Protein AF-A0A9N9K3N1-F1 (afdb_monomer_lite)

Organism: NCBI:txid1348616

Sequence (148 aa):
LLNYLKGTDPSLWSYVDFLKLNRTLIINSPPFKDQWNTLDSTWNKRFIQAGKELLDLTLREAFESKVNLERVKSNLYSFWQEVITERLRLQVQITYEKETLLTFDESGKFFGRQLRLPYNKEATSSDDKRAFDSTLDSDLISPVGAKK

Structure (mmCIF, N/CA/C/O backbone):
data_AF-A0A9N9K3N1-F1
#
_entry.id   AF-A0A9N9K3N1-F1
#
loop_
_atom_site.group_PDB
_atom_site.id
_atom_site.type_symbol
_atom_site.label_atom_id
_atom_site.label_alt_id
_atom_site.label_comp_id
_atom_site.label_asym_id
_atom_site.label_entity_id
_atom_site.label_seq_id
_atom_site.pdbx_PDB_ins_code
_atom_site.Cartn_x
_atom_site.Cartn_y
_atom_site.Cartn_z
_atom_site.occupancy
_atom_site.B_iso_or_equiv
_atom_site.auth_seq_id
_atom_site.auth_comp_id
_atom_site.auth_asym_id
_atom_site.auth_atom_id
_atom_site.pdbx_PDB_model_num
ATOM 1 N N . LEU A 1 1 ? -7.838 -3.195 -3.269 1.00 61.59 1 LEU A N 1
ATOM 2 C CA . LEU A 1 1 ? -8.333 -2.496 -2.057 1.00 61.59 1 LEU A CA 1
ATOM 3 C C . LEU A 1 1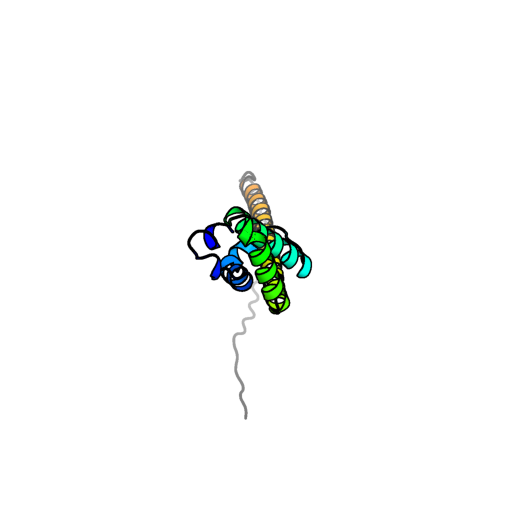 ? -9.682 -3.049 -1.623 1.00 61.59 1 LEU A C 1
ATOM 5 O O . LEU A 1 1 ? -9.710 -3.768 -0.637 1.00 61.59 1 LEU A O 1
ATOM 9 N N . LEU A 1 2 ? -10.757 -2.829 -2.388 1.00 63.97 2 LEU A N 1
ATOM 10 C CA . LEU A 1 2 ? -12.098 -3.303 -2.018 1.00 63.97 2 LEU A CA 1
ATOM 11 C C . LEU A 1 2 ? -12.212 -4.830 -1.881 1.00 63.97 2 LEU A C 1
ATOM 13 O O . LEU A 1 2 ? -12.936 -5.280 -1.009 1.00 63.97 2 LEU A O 1
ATOM 17 N N . ASN A 1 3 ? -11.474 -5.623 -2.664 1.00 74.94 3 ASN A N 1
ATOM 18 C CA . ASN A 1 3 ? -11.561 -7.092 -2.592 1.00 74.94 3 ASN A CA 1
ATOM 19 C C . ASN A 1 3 ? -11.107 -7.688 -1.250 1.00 74.94 3 ASN A C 1
ATOM 21 O O . ASN A 1 3 ? -11.548 -8.772 -0.914 1.00 74.94 3 ASN A O 1
ATOM 25 N N . TYR A 1 4 ? -10.239 -7.008 -0.490 1.00 75.56 4 TYR A N 1
ATOM 26 C CA . TYR A 1 4 ? -9.846 -7.486 0.844 1.00 75.56 4 TYR A CA 1
ATOM 27 C C . TYR A 1 4 ? -10.972 -7.290 1.870 1.00 75.56 4 TYR A C 1
ATOM 29 O O . TYR A 1 4 ? -11.210 -8.139 2.722 1.00 75.56 4 TYR A O 1
ATOM 37 N N . LEU A 1 5 ? -11.670 -6.158 1.763 1.00 83.62 5 LEU A N 1
ATOM 38 C CA . LEU A 1 5 ? -12.744 -5.771 2.676 1.00 83.62 5 LEU A CA 1
ATOM 39 C C . LEU A 1 5 ? -14.075 -6.445 2.309 1.00 83.62 5 LEU A C 1
ATOM 41 O O . LEU A 1 5 ? -14.888 -6.759 3.171 1.00 83.62 5 LEU A O 1
ATOM 45 N N . LYS A 1 6 ? -14.307 -6.689 1.016 1.00 78.69 6 LYS A N 1
ATOM 46 C CA . LYS A 1 6 ? -15.486 -7.393 0.511 1.00 78.69 6 LYS A CA 1
ATOM 47 C C . LYS A 1 6 ? -15.319 -8.894 0.749 1.00 78.69 6 LYS A C 1
ATOM 49 O O . LYS A 1 6 ? -14.505 -9.529 0.092 1.00 78.69 6 LYS A O 1
ATOM 54 N N . GLY A 1 7 ? -16.120 -9.450 1.655 1.00 73.88 7 GLY A N 1
ATOM 55 C CA . GLY A 1 7 ? -16.140 -10.889 1.953 1.00 73.88 7 GLY A CA 1
ATOM 56 C C .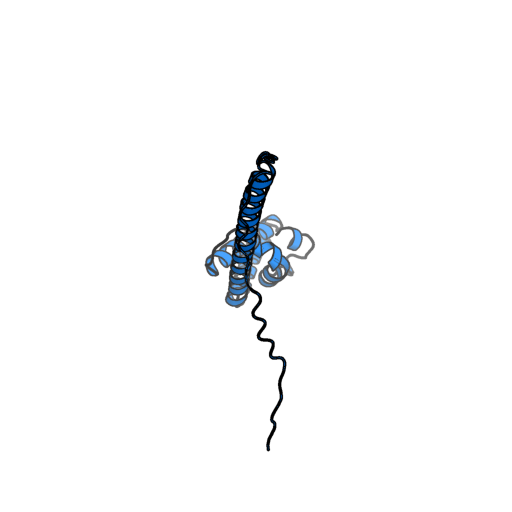 GLY A 1 7 ? -15.528 -11.279 3.300 1.00 73.88 7 GLY A C 1
ATOM 57 O O . GLY A 1 7 ? -15.451 -12.465 3.601 1.00 73.88 7 GLY A O 1
ATOM 58 N N . THR A 1 8 ? -15.123 -10.307 4.119 1.00 76.19 8 THR A N 1
ATOM 59 C CA . THR A 1 8 ? -14.660 -10.519 5.497 1.00 76.19 8 THR A CA 1
ATOM 60 C C . THR A 1 8 ? -15.512 -9.708 6.471 1.00 76.19 8 THR A C 1
ATOM 62 O O . THR A 1 8 ? -15.966 -8.613 6.138 1.00 76.19 8 THR A O 1
ATOM 65 N N . ASP A 1 9 ? -15.746 -10.249 7.669 1.00 85.31 9 ASP A N 1
ATOM 66 C CA . ASP A 1 9 ? -16.412 -9.516 8.751 1.00 85.31 9 ASP A CA 1
ATOM 67 C C . ASP A 1 9 ? -15.587 -8.257 9.101 1.00 85.31 9 ASP A C 1
ATOM 69 O O . ASP A 1 9 ? -14.382 -8.385 9.352 1.00 85.31 9 ASP A O 1
ATOM 73 N N . PRO A 1 10 ? -16.191 -7.051 9.144 1.00 85.31 10 PRO A N 1
ATOM 74 C CA . PRO A 1 10 ? -15.494 -5.831 9.539 1.00 85.31 10 PRO A CA 1
ATOM 75 C C . PRO A 1 10 ? -14.768 -5.898 10.888 1.00 85.31 10 PRO A C 1
ATOM 77 O O . PRO A 1 10 ? -13.766 -5.204 11.092 1.00 85.31 10 PRO A O 1
ATOM 80 N N . SER A 1 11 ? -15.222 -6.754 11.808 1.00 86.12 11 SER A N 1
ATOM 81 C CA . SER A 1 11 ? -14.544 -6.996 13.086 1.00 86.12 11 SER A CA 1
ATOM 82 C C . SER A 1 11 ? -13.118 -7.546 12.901 1.00 86.12 11 SER A C 1
ATOM 84 O O . SER A 1 11 ? -12.224 -7.232 13.696 1.00 86.12 11 SER A O 1
ATOM 86 N N . LEU A 1 12 ? -12.870 -8.261 11.800 1.00 89.44 12 LEU A N 1
ATOM 87 C CA . LEU A 1 12 ? -11.597 -8.891 11.445 1.00 89.44 12 LEU A CA 1
ATOM 88 C C . LEU A 1 12 ? -10.689 -7.997 10.599 1.00 89.44 12 LEU A C 1
ATOM 90 O O . LEU A 1 12 ? -9.538 -8.350 10.353 1.00 89.44 12 LEU A O 1
ATOM 94 N N . TRP A 1 13 ? -11.161 -6.830 10.153 1.00 93.19 13 TRP A N 1
ATOM 95 C CA . TRP A 1 13 ? -10.331 -5.938 9.353 1.00 93.19 13 TRP A CA 1
ATOM 96 C C . TRP A 1 13 ? -9.139 -5.428 10.165 1.00 93.19 13 TRP A C 1
ATOM 98 O O . TRP A 1 13 ? -9.307 -4.769 11.199 1.00 93.19 13 TRP A O 1
ATOM 108 N N . SER A 1 14 ? -7.951 -5.739 9.651 1.00 93.69 14 SER A N 1
ATOM 109 C CA . SER A 1 14 ? -6.642 -5.287 10.122 1.00 93.69 14 SER A CA 1
ATOM 110 C C . SER A 1 14 ? -5.930 -4.527 9.005 1.00 93.69 14 SER A C 1
ATOM 112 O O . SER A 1 14 ? -5.900 -4.980 7.853 1.00 93.69 14 SER A O 1
ATOM 114 N N . TYR A 1 15 ? -5.352 -3.375 9.349 1.00 95.50 15 TYR A N 1
ATOM 115 C CA . TYR A 1 15 ? -4.539 -2.591 8.419 1.00 95.50 15 TYR A CA 1
ATOM 116 C C . TYR A 1 15 ? -3.201 -3.275 8.124 1.00 95.50 15 TYR A C 1
ATOM 118 O O . TYR A 1 15 ? -2.757 -3.292 6.978 1.00 95.50 15 TYR A O 1
ATOM 126 N N . VAL A 1 16 ? -2.575 -3.892 9.126 1.00 94.81 16 VAL A N 1
ATOM 127 C CA . VAL A 1 16 ? -1.314 -4.624 8.949 1.00 94.81 16 VAL A CA 1
ATOM 128 C C . VAL A 1 16 ? -1.498 -5.809 8.007 1.00 94.81 16 VAL A C 1
ATOM 130 O O . VAL A 1 16 ? -0.703 -5.994 7.083 1.00 94.81 16 VAL A O 1
ATOM 133 N N . ASP A 1 17 ? -2.554 -6.594 8.203 1.00 93.81 17 ASP A N 1
ATOM 134 C CA . ASP A 1 17 ? -2.827 -7.757 7.359 1.00 93.81 17 ASP A CA 1
ATOM 135 C C . ASP A 1 17 ? -3.221 -7.332 5.948 1.00 93.81 17 ASP A C 1
ATOM 137 O O . ASP A 1 17 ? -2.745 -7.915 4.971 1.00 93.81 17 ASP A O 1
ATOM 141 N N . PHE A 1 18 ? -3.982 -6.240 5.821 1.00 94.44 18 PHE A N 1
ATOM 142 C CA . PHE A 1 18 ? -4.243 -5.611 4.531 1.00 94.44 18 PHE A CA 1
ATOM 143 C C . PHE A 1 18 ? -2.942 -5.291 3.784 1.00 94.44 18 PHE A C 1
ATOM 145 O O . PHE A 1 18 ? -2.812 -5.653 2.611 1.00 94.44 18 PHE A O 1
ATOM 152 N N . LEU A 1 19 ? -1.977 -4.644 4.447 1.00 95.19 19 LEU A N 1
ATOM 153 C CA . LEU A 1 19 ? -0.692 -4.287 3.845 1.00 95.19 19 LEU A CA 1
ATOM 154 C C . LEU A 1 19 ? 0.084 -5.525 3.384 1.00 95.19 19 LEU A C 1
ATOM 156 O O . LEU A 1 19 ? 0.565 -5.563 2.250 1.00 95.19 19 LEU A O 1
ATOM 160 N N . LYS A 1 20 ? 0.162 -6.556 4.230 1.00 93.62 20 LYS A N 1
ATOM 161 C CA . LYS A 1 20 ? 0.868 -7.807 3.918 1.00 93.62 20 LYS A CA 1
ATOM 162 C C . LYS A 1 20 ? 0.238 -8.535 2.732 1.00 93.62 20 LYS A C 1
ATOM 164 O O . LYS A 1 20 ? 0.937 -8.877 1.781 1.00 93.62 20 LYS A O 1
ATOM 169 N N . LEU A 1 21 ? -1.081 -8.718 2.751 1.00 92.81 21 LEU A N 1
ATOM 170 C CA . LEU A 1 21 ? -1.812 -9.451 1.713 1.00 92.81 21 LEU A CA 1
ATOM 171 C C . LEU A 1 21 ? -1.831 -8.718 0.369 1.00 92.81 21 LEU A C 1
ATOM 173 O O . LEU A 1 21 ? -1.915 -9.347 -0.682 1.00 92.81 21 LEU A O 1
ATOM 177 N N . ASN A 1 22 ? -1.729 -7.387 0.382 1.00 92.81 22 ASN A N 1
ATOM 178 C CA . ASN A 1 22 ? -1.761 -6.565 -0.825 1.00 92.81 22 ASN A CA 1
ATOM 179 C C . ASN A 1 22 ? -0.375 -6.021 -1.212 1.00 92.81 22 ASN A C 1
ATOM 181 O O . ASN A 1 22 ? -0.301 -5.106 -2.033 1.00 92.81 22 ASN A O 1
ATOM 185 N N . ARG A 1 23 ? 0.726 -6.575 -0.677 1.00 94.44 23 ARG A N 1
ATOM 186 C CA . ARG A 1 23 ? 2.097 -6.074 -0.907 1.00 94.44 23 ARG A CA 1
ATOM 187 C C . ARG A 1 23 ? 2.424 -5.901 -2.393 1.00 94.44 23 ARG A C 1
ATOM 189 O O . ARG A 1 23 ? 2.886 -4.837 -2.796 1.00 94.44 23 ARG A O 1
ATOM 196 N N . THR A 1 24 ? 2.124 -6.900 -3.223 1.00 93.88 24 THR A N 1
ATOM 197 C CA . THR A 1 24 ? 2.373 -6.852 -4.677 1.00 93.88 24 THR A CA 1
ATOM 198 C C . THR A 1 24 ? 1.591 -5.732 -5.362 1.00 93.88 24 THR A C 1
ATOM 200 O O . THR A 1 24 ? 2.122 -5.023 -6.216 1.00 93.88 24 THR A O 1
ATOM 203 N N . LEU A 1 25 ? 0.333 -5.525 -4.967 1.00 93.56 25 LEU A N 1
ATOM 204 C CA . LEU A 1 25 ? -0.485 -4.431 -5.487 1.00 93.56 25 LEU A CA 1
ATOM 205 C C . LEU A 1 25 ? 0.090 -3.080 -5.056 1.00 93.56 25 LEU A C 1
ATOM 207 O O . LEU A 1 25 ? 0.162 -2.155 -5.863 1.00 93.56 25 LEU A O 1
ATOM 211 N N . ILE A 1 26 ? 0.517 -2.970 -3.798 1.00 95.19 26 ILE A N 1
ATOM 212 C CA . ILE A 1 26 ? 1.094 -1.752 -3.229 1.00 95.19 26 ILE A CA 1
ATOM 213 C C . ILE A 1 26 ? 2.365 -1.359 -3.977 1.00 95.19 26 ILE A C 1
ATOM 215 O O . ILE A 1 26 ? 2.488 -0.201 -4.372 1.00 95.19 26 ILE A O 1
ATOM 219 N N . ILE A 1 27 ? 3.276 -2.302 -4.230 1.00 95.44 27 ILE A N 1
ATOM 220 C CA . ILE A 1 27 ? 4.529 -2.053 -4.962 1.00 95.44 27 ILE A CA 1
ATOM 221 C C . ILE A 1 27 ? 4.253 -1.379 -6.309 1.00 95.44 27 ILE A C 1
ATOM 223 O O . ILE A 1 27 ? 4.876 -0.364 -6.613 1.00 95.44 27 ILE A O 1
ATOM 227 N N . ASN A 1 28 ? 3.253 -1.868 -7.041 1.00 93.50 28 ASN A N 1
ATOM 228 C CA . ASN A 1 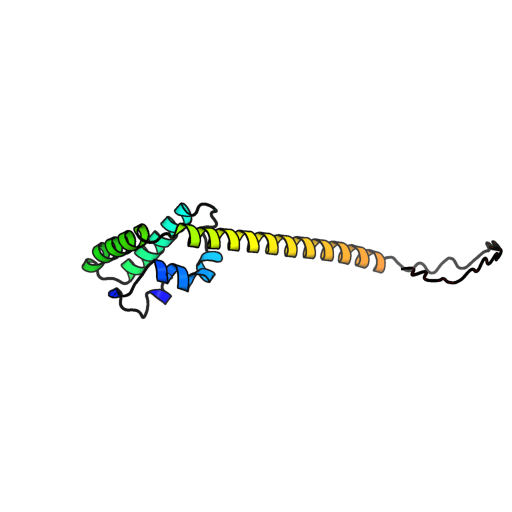28 ? 2.922 -1.413 -8.392 1.00 93.50 28 ASN A CA 1
ATOM 229 C C . ASN A 1 28 ? 1.966 -0.209 -8.451 1.00 93.50 28 ASN A C 1
ATOM 231 O O . ASN A 1 28 ? 1.627 0.256 -9.536 1.00 93.50 28 ASN A O 1
ATOM 235 N N . SER A 1 29 ? 1.505 0.302 -7.307 1.00 92.62 29 SER A N 1
ATOM 236 C CA . SER A 1 29 ? 0.487 1.356 -7.259 1.00 92.62 29 SER A CA 1
ATOM 237 C C . SER A 1 29 ? 1.051 2.697 -6.784 1.00 92.62 29 SER A C 1
ATOM 239 O O . SER A 1 29 ? 1.856 2.735 -5.849 1.00 92.62 29 SER A O 1
ATOM 241 N N . PRO A 1 30 ? 0.561 3.834 -7.312 1.00 91.00 30 PRO A N 1
ATOM 242 C CA . PRO A 1 30 ? 0.917 5.141 -6.779 1.00 91.00 30 PRO A CA 1
ATOM 243 C C . PRO A 1 30 ? 0.432 5.283 -5.323 1.00 91.00 30 PRO A C 1
ATOM 245 O O . PRO A 1 30 ? -0.577 4.674 -4.957 1.00 91.00 30 PRO A O 1
ATOM 248 N N . PRO A 1 31 ? 1.065 6.127 -4.493 1.00 91.12 31 PRO A N 1
ATOM 249 C CA . PRO A 1 31 ? 2.144 7.034 -4.868 1.00 91.12 31 PRO A CA 1
ATOM 250 C C . PRO A 1 31 ? 3.515 6.339 -4.886 1.00 91.12 31 PRO A C 1
ATOM 252 O O . PRO A 1 31 ? 3.827 5.531 -4.010 1.00 91.12 31 PRO A O 1
ATOM 255 N N . PHE A 1 32 ? 4.341 6.688 -5.876 1.00 87.56 32 PHE A N 1
ATOM 256 C CA . PHE A 1 32 ? 5.750 6.296 -5.968 1.00 87.56 32 PHE A CA 1
ATOM 257 C C . PHE A 1 32 ? 6.587 7.352 -5.240 1.00 87.56 32 PHE A C 1
ATOM 259 O O . PHE A 1 32 ? 6.987 8.360 -5.816 1.00 87.56 32 PHE A O 1
ATOM 266 N N . LYS A 1 33 ? 6.706 7.189 -3.923 1.00 88.44 33 LYS A N 1
ATOM 267 C CA . LYS A 1 33 ? 7.452 8.078 -3.028 1.00 88.44 33 LYS A CA 1
ATOM 268 C C . LYS A 1 33 ? 8.445 7.242 -2.238 1.00 88.44 33 LYS A C 1
ATOM 270 O O . LYS A 1 33 ? 8.100 6.133 -1.836 1.00 88.44 33 LYS A O 1
ATOM 275 N N . ASP A 1 34 ? 9.594 7.831 -1.938 1.00 89.00 34 ASP A N 1
ATOM 276 C CA . ASP A 1 34 ? 10.661 7.178 -1.164 1.00 89.00 34 ASP A CA 1
ATOM 277 C C . ASP A 1 34 ? 10.530 7.455 0.344 1.00 89.00 34 ASP A C 1
ATOM 279 O O . ASP A 1 34 ? 11.305 6.983 1.169 1.00 89.00 34 ASP A O 1
ATOM 283 N N . GLN A 1 35 ? 9.513 8.230 0.724 1.00 93.50 35 GLN A N 1
ATOM 284 C CA . GLN A 1 35 ? 9.200 8.576 2.104 1.00 93.50 35 GLN A CA 1
ATOM 285 C C . GLN A 1 35 ? 8.176 7.593 2.680 1.00 93.50 35 GLN A C 1
ATOM 287 O O . GLN A 1 35 ? 6.992 7.623 2.330 1.00 93.50 35 GLN A O 1
ATOM 292 N N . TRP A 1 36 ? 8.630 6.732 3.594 1.00 94.75 36 TRP A N 1
ATOM 293 C CA . TRP A 1 36 ? 7.812 5.672 4.195 1.00 94.75 36 TRP A CA 1
ATOM 294 C C . TRP A 1 36 ? 6.550 6.207 4.895 1.00 94.75 36 TRP A C 1
ATOM 296 O O . TRP A 1 36 ? 5.480 5.618 4.782 1.00 94.75 36 TRP A O 1
ATOM 306 N N . ASN A 1 37 ? 6.644 7.353 5.571 1.00 93.00 37 ASN A N 1
ATOM 307 C CA . ASN A 1 37 ? 5.537 7.988 6.290 1.00 93.00 37 ASN A CA 1
ATOM 308 C C . ASN A 1 37 ? 4.465 8.542 5.333 1.00 93.00 37 ASN A C 1
ATOM 310 O O . ASN A 1 37 ? 3.266 8.498 5.623 1.00 93.00 37 ASN A O 1
ATOM 314 N N . THR A 1 38 ? 4.871 9.041 4.164 1.00 94.25 38 THR A N 1
ATOM 315 C CA . THR A 1 38 ? 3.945 9.464 3.107 1.00 94.25 38 THR A CA 1
ATOM 316 C C . THR A 1 38 ? 3.220 8.266 2.504 1.00 94.25 38 THR A C 1
ATOM 318 O O . THR A 1 38 ? 2.013 8.345 2.260 1.00 94.25 38 THR A O 1
ATOM 321 N N . LEU A 1 39 ? 3.924 7.148 2.297 1.00 95.19 39 LEU A N 1
ATOM 322 C CA . LEU A 1 39 ? 3.302 5.901 1.854 1.00 95.19 39 LEU A CA 1
ATOM 323 C C . LEU A 1 39 ? 2.291 5.408 2.890 1.00 95.19 39 LEU A C 1
ATOM 325 O O . LEU A 1 39 ? 1.122 5.234 2.546 1.00 95.19 39 LEU A O 1
ATOM 329 N N . ASP A 1 40 ? 2.708 5.286 4.151 1.00 95.56 40 ASP A N 1
ATOM 330 C CA . ASP A 1 40 ? 1.847 4.833 5.241 1.00 95.56 40 ASP A CA 1
ATOM 331 C C . ASP A 1 40 ? 0.582 5.681 5.367 1.00 95.56 40 ASP A C 1
ATOM 333 O O . ASP A 1 40 ? -0.533 5.169 5.338 1.00 95.56 40 ASP A O 1
ATOM 337 N N . SER A 1 41 ? 0.738 7.001 5.457 1.00 94.69 41 SER A N 1
ATOM 338 C CA . SER A 1 41 ? -0.404 7.905 5.600 1.00 94.69 41 SER A CA 1
ATOM 339 C C . SER A 1 41 ? -1.361 7.824 4.411 1.00 94.69 41 SER A C 1
ATOM 341 O O . SER A 1 41 ? -2.576 7.887 4.601 1.00 94.69 41 SER A O 1
ATOM 343 N N . THR A 1 42 ? -0.844 7.646 3.194 1.00 95.50 42 THR A N 1
ATOM 344 C CA . THR A 1 42 ? -1.676 7.508 1.994 1.00 95.50 42 THR A CA 1
ATOM 345 C C . THR A 1 42 ? -2.440 6.188 1.990 1.00 95.50 42 THR A C 1
ATOM 347 O O . THR A 1 42 ? -3.643 6.175 1.725 1.00 95.50 42 THR A O 1
ATOM 350 N N . TRP A 1 43 ? -1.770 5.076 2.290 1.00 95.69 43 TRP A N 1
ATOM 351 C CA . TRP A 1 43 ? -2.401 3.757 2.304 1.00 95.69 43 TRP A CA 1
ATOM 352 C C . TRP A 1 43 ? -3.371 3.586 3.467 1.00 95.69 43 TRP A C 1
ATOM 354 O O . TRP A 1 43 ? -4.448 3.033 3.253 1.00 95.69 43 TRP A O 1
ATOM 364 N N . ASN A 1 44 ? -3.071 4.154 4.635 1.00 96.00 44 ASN A N 1
ATOM 365 C CA . ASN A 1 44 ? -4.000 4.204 5.758 1.00 96.00 44 ASN A CA 1
ATOM 366 C C . ASN A 1 44 ? -5.283 4.957 5.379 1.00 96.00 44 ASN A C 1
ATOM 368 O O . ASN A 1 44 ? -6.382 4.434 5.537 1.00 96.00 44 ASN A O 1
ATOM 372 N N . LYS A 1 45 ? -5.162 6.150 4.776 1.00 95.50 45 LYS A N 1
ATOM 373 C CA . LYS A 1 45 ? -6.329 6.917 4.306 1.00 95.50 45 LYS A CA 1
ATOM 374 C C . LYS A 1 45 ? -7.173 6.127 3.309 1.00 95.50 45 LYS A C 1
ATOM 376 O O . LYS A 1 45 ? -8.393 6.116 3.426 1.00 95.50 45 LYS A O 1
ATOM 381 N N . ARG A 1 46 ? -6.541 5.442 2.350 1.00 94.94 46 ARG A N 1
ATOM 382 C CA . ARG A 1 46 ? -7.248 4.593 1.374 1.00 94.94 46 ARG A CA 1
ATOM 383 C C . ARG A 1 46 ? -7.972 3.429 2.037 1.00 94.94 46 ARG A C 1
ATOM 385 O O . ARG A 1 46 ? -9.101 3.133 1.663 1.00 94.94 46 ARG A O 1
ATOM 392 N N . PHE A 1 47 ? -7.321 2.775 2.994 1.00 95.56 47 PHE A N 1
ATOM 393 C CA . PHE A 1 47 ? -7.897 1.662 3.735 1.00 95.56 47 PHE A CA 1
ATOM 394 C C . PHE A 1 47 ? -9.104 2.108 4.566 1.00 95.56 47 PHE A C 1
ATOM 396 O O . PHE A 1 47 ? -10.180 1.526 4.440 1.00 95.56 47 PHE A O 1
ATOM 403 N N . ILE A 1 48 ? -8.956 3.195 5.332 1.00 95.38 48 ILE A N 1
ATOM 404 C CA . ILE A 1 48 ? -10.039 3.784 6.126 1.00 95.38 48 ILE A CA 1
ATOM 405 C C . ILE A 1 48 ? -11.206 4.192 5.224 1.00 95.38 48 ILE A C 1
ATOM 407 O O . ILE A 1 48 ? -12.349 3.859 5.518 1.00 95.38 48 ILE A O 1
ATOM 411 N N . GLN A 1 49 ? -10.929 4.881 4.116 1.00 94.62 49 GLN A N 1
ATOM 412 C CA . GLN A 1 49 ? -11.958 5.326 3.178 1.00 94.62 49 GLN A CA 1
ATOM 413 C C . GLN A 1 49 ? -12.743 4.144 2.596 1.00 94.62 49 GLN A C 1
ATOM 415 O O . GLN A 1 49 ? -13.970 4.140 2.643 1.00 94.62 49 GLN A O 1
ATOM 420 N N . ALA A 1 50 ? -12.041 3.110 2.126 1.00 93.31 50 ALA A N 1
ATOM 421 C CA . ALA A 1 50 ? -12.678 1.919 1.578 1.00 93.31 50 ALA A CA 1
ATOM 422 C C . ALA A 1 50 ? -13.510 1.163 2.631 1.00 93.31 50 ALA A C 1
ATOM 424 O O . ALA A 1 50 ? -14.572 0.639 2.310 1.00 93.31 50 ALA A O 1
ATOM 425 N N . GLY A 1 51 ? -13.064 1.127 3.892 1.00 92.88 51 GLY A N 1
ATOM 426 C CA . GLY A 1 51 ? -13.849 0.546 4.983 1.00 92.88 51 GLY A CA 1
ATOM 427 C C . GLY A 1 51 ? -15.089 1.377 5.319 1.00 92.88 51 GLY A C 1
ATOM 428 O O . GLY A 1 51 ? -16.174 0.826 5.472 1.00 92.88 51 GLY A O 1
ATOM 429 N N . LYS A 1 52 ? -14.970 2.710 5.357 1.00 93.31 52 LYS A N 1
ATOM 430 C CA . LYS A 1 52 ? -16.104 3.619 5.589 1.00 93.31 52 LYS A CA 1
ATOM 431 C C . LYS A 1 52 ? -17.181 3.495 4.514 1.00 93.31 52 LYS A C 1
ATOM 433 O O . LYS A 1 52 ? -18.355 3.592 4.840 1.00 93.31 52 LYS A O 1
ATOM 438 N N . GLU A 1 53 ? -16.810 3.257 3.260 1.00 92.19 53 GLU A N 1
ATOM 439 C CA . GLU A 1 53 ? -17.764 3.032 2.162 1.00 92.19 53 GLU A CA 1
ATOM 440 C C . GLU A 1 53 ? -18.613 1.765 2.341 1.00 92.19 53 GLU A C 1
ATOM 442 O O . GLU A 1 53 ? -19.712 1.689 1.799 1.00 92.19 53 GLU A O 1
ATOM 447 N N . LEU A 1 54 ? -18.123 0.792 3.112 1.00 90.69 54 LEU A N 1
ATOM 448 C CA . LEU A 1 54 ? -18.783 -0.492 3.358 1.00 90.69 54 LEU A CA 1
ATOM 449 C C . LEU A 1 54 ? -19.487 -0.564 4.722 1.00 90.69 54 LEU A C 1
ATOM 451 O O . LEU A 1 54 ? -20.272 -1.479 4.949 1.00 90.69 54 LEU A O 1
ATOM 455 N N . LEU A 1 55 ? -19.190 0.370 5.627 1.00 90.88 55 LEU A N 1
ATOM 456 C CA . LEU A 1 55 ? -19.711 0.401 6.991 1.00 90.88 55 LEU A CA 1
ATOM 457 C C . LEU A 1 55 ? -20.875 1.379 7.156 1.00 90.88 55 LEU A C 1
ATOM 459 O O . LEU A 1 55 ? -20.864 2.498 6.619 1.00 90.88 55 LEU A O 1
ATOM 463 N N . ASP A 1 56 ? -21.803 0.992 8.031 1.00 90.75 56 ASP A N 1
ATOM 464 C CA . ASP A 1 56 ? -22.823 1.877 8.585 1.00 90.75 56 ASP A CA 1
ATOM 465 C C . ASP A 1 56 ? -22.188 3.062 9.315 1.00 90.75 56 ASP A C 1
ATOM 467 O O . ASP A 1 56 ? -21.126 2.943 9.932 1.00 90.75 56 ASP A O 1
ATOM 471 N N . LEU A 1 57 ? -22.859 4.217 9.272 1.00 89.62 57 LEU A N 1
ATOM 472 C CA . LEU A 1 57 ? -22.351 5.483 9.815 1.00 89.62 57 LEU A CA 1
ATOM 473 C C . LEU A 1 57 ? -21.907 5.374 11.281 1.00 89.62 57 LEU A C 1
ATOM 475 O O . LEU A 1 57 ? -20.882 5.944 11.645 1.00 89.62 57 LEU A O 1
ATOM 479 N N . THR A 1 58 ? -22.631 4.600 12.089 1.00 89.56 58 THR A N 1
ATOM 480 C CA . THR A 1 58 ? -22.361 4.395 13.521 1.00 89.56 58 THR A CA 1
ATOM 481 C C . THR A 1 58 ? -21.062 3.632 13.793 1.00 89.56 58 THR A C 1
ATOM 483 O O . THR A 1 58 ? -20.467 3.801 14.853 1.00 89.56 58 THR A O 1
ATOM 486 N N . LEU A 1 59 ? -20.589 2.818 12.844 1.00 90.69 5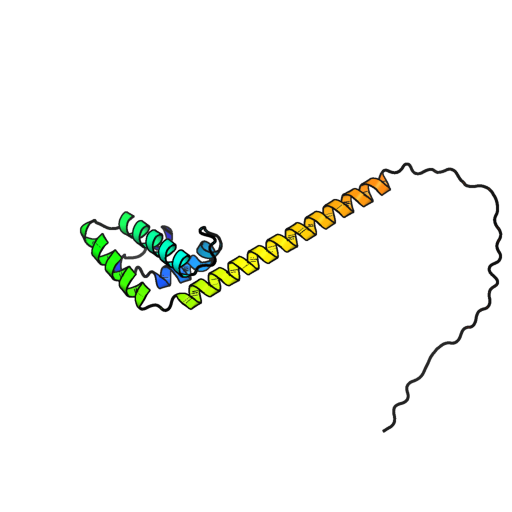9 LEU A N 1
ATOM 487 C CA . LEU A 1 59 ? -19.391 1.986 12.997 1.00 90.69 59 LEU A CA 1
ATOM 488 C C . LEU A 1 59 ? -18.123 2.644 12.433 1.00 90.69 59 LEU A C 1
ATOM 490 O O . LEU A 1 59 ? -17.013 2.194 12.720 1.00 90.69 59 LEU A O 1
ATOM 494 N N . ARG A 1 60 ? -18.259 3.717 11.643 1.00 93.38 60 ARG A N 1
ATOM 495 C CA . ARG A 1 60 ? -17.138 4.352 10.925 1.00 93.38 60 ARG A CA 1
ATOM 496 C C . ARG A 1 60 ? -16.083 4.946 11.853 1.00 93.38 60 ARG A C 1
ATOM 498 O O . ARG A 1 60 ? -14.893 4.776 11.593 1.00 93.38 60 ARG A O 1
ATOM 505 N N . GLU A 1 61 ? -16.504 5.636 12.909 1.00 92.38 61 GLU A N 1
ATOM 506 C CA . GLU A 1 61 ? -15.588 6.276 13.865 1.00 92.38 61 GLU A CA 1
ATOM 507 C C . GLU A 1 61 ? -14.848 5.243 14.719 1.00 92.38 61 GLU A C 1
ATOM 509 O O . GLU A 1 61 ? -13.633 5.342 14.919 1.00 92.38 61 GLU A O 1
ATOM 514 N N . ALA A 1 62 ? -15.563 4.206 15.166 1.00 92.69 62 ALA A N 1
ATOM 515 C CA . ALA A 1 62 ? -14.979 3.091 15.902 1.00 92.69 62 ALA A CA 1
ATOM 516 C C . ALA A 1 62 ? -13.947 2.340 15.045 1.00 92.69 62 ALA A C 1
ATOM 518 O O . ALA A 1 62 ? -12.847 2.040 15.512 1.00 92.69 62 ALA A O 1
ATOM 519 N N . PHE A 1 63 ? -14.268 2.099 13.771 1.00 93.81 63 PHE A N 1
ATOM 520 C CA . PHE A 1 63 ? -13.357 1.483 12.812 1.00 93.81 63 PHE A CA 1
ATOM 521 C C . PHE A 1 63 ? -12.093 2.320 12.586 1.00 93.81 63 PHE A C 1
ATOM 523 O O . PHE A 1 63 ? -10.984 1.801 12.707 1.00 93.81 63 PHE A O 1
ATOM 530 N N . GLU A 1 64 ? -12.233 3.618 12.311 1.00 95.06 64 GLU A N 1
ATOM 531 C CA . GLU A 1 64 ? -11.084 4.507 12.116 1.00 95.06 64 GLU A CA 1
ATOM 532 C C . GLU A 1 64 ? -10.184 4.558 13.358 1.00 95.06 64 GLU A C 1
ATOM 534 O O . GLU A 1 64 ? -8.958 4.473 13.248 1.00 95.06 64 GLU A O 1
ATOM 539 N N . SER A 1 65 ? -10.784 4.630 14.546 1.00 94.50 65 SER A N 1
ATOM 540 C CA . SER A 1 65 ? -10.051 4.632 15.815 1.00 94.50 65 SER A CA 1
ATOM 541 C C . SER A 1 65 ? -9.281 3.326 16.028 1.00 94.50 65 SER A C 1
ATOM 543 O O . SER A 1 65 ? -8.097 3.358 16.374 1.00 94.50 65 SER A O 1
ATOM 545 N N . LYS A 1 66 ? -9.915 2.177 15.755 1.00 95.12 66 LYS A N 1
ATOM 546 C CA . LYS A 1 66 ? -9.282 0.849 15.816 1.00 95.12 66 LYS A CA 1
ATOM 547 C C . LYS A 1 66 ? -8.073 0.770 14.883 1.00 95.12 66 LYS A C 1
ATOM 549 O O . LYS A 1 66 ? -6.992 0.382 15.321 1.00 95.12 66 LYS A O 1
ATOM 554 N N . VAL A 1 67 ? -8.245 1.166 13.622 1.00 95.12 67 VAL A N 1
ATOM 555 C CA . VAL A 1 67 ? -7.189 1.123 12.599 1.00 95.12 67 VAL A CA 1
ATOM 556 C C . VAL A 1 67 ? -6.007 2.008 12.981 1.00 95.12 67 VAL A C 1
ATOM 558 O O . VAL A 1 67 ? -4.856 1.581 12.898 1.00 95.12 67 VAL A O 1
ATOM 561 N N . ASN A 1 68 ? -6.268 3.230 13.445 1.00 94.12 68 ASN A N 1
ATOM 562 C CA . ASN A 1 68 ? -5.200 4.138 13.850 1.00 94.12 68 ASN A CA 1
ATOM 563 C C . ASN A 1 68 ? -4.433 3.612 15.073 1.00 94.12 68 ASN A C 1
ATOM 565 O O . ASN A 1 68 ? -3.207 3.736 15.117 1.00 94.12 68 ASN A O 1
ATOM 569 N N . LEU A 1 69 ? -5.122 2.985 16.031 1.00 94.19 69 LEU A N 1
ATOM 570 C CA . LEU A 1 69 ? -4.487 2.364 17.193 1.00 94.19 69 LEU A CA 1
ATOM 571 C C . LEU A 1 69 ? -3.605 1.172 16.798 1.00 94.19 69 LEU A C 1
ATOM 573 O O . LEU A 1 69 ? -2.475 1.058 17.273 1.00 94.19 69 LEU A O 1
ATOM 577 N N . GLU A 1 70 ? -4.105 0.296 15.926 1.00 94.38 70 GLU A N 1
ATOM 578 C CA . GLU A 1 70 ? -3.341 -0.820 15.363 1.00 94.38 70 GLU A CA 1
ATOM 579 C C . GLU A 1 70 ? -2.081 -0.311 14.651 1.00 94.38 70 GLU A C 1
ATOM 581 O O . GLU A 1 70 ? -0.974 -0.785 14.913 1.00 94.38 70 GLU A O 1
ATOM 586 N N . ARG A 1 71 ? -2.236 0.712 13.804 1.00 92.94 71 ARG A N 1
ATOM 587 C CA . ARG A 1 71 ? -1.147 1.316 13.033 1.00 92.94 71 ARG A CA 1
ATOM 588 C C . ARG A 1 71 ? -0.025 1.858 13.914 1.00 92.94 71 ARG A C 1
ATOM 590 O O . ARG A 1 71 ? 1.134 1.628 13.604 1.00 92.94 71 ARG A O 1
ATOM 597 N N . VAL A 1 72 ? -0.352 2.555 15.004 1.00 90.12 72 VAL A N 1
ATOM 598 C CA . VAL A 1 72 ? 0.651 3.123 15.927 1.00 90.12 72 VAL A CA 1
ATOM 599 C C . VAL A 1 72 ? 1.422 2.029 16.668 1.00 90.12 72 VAL A C 1
ATOM 601 O O . VAL A 1 72 ? 2.618 2.171 16.902 1.00 90.12 72 VAL A O 1
ATOM 604 N N . LYS A 1 73 ? 0.756 0.924 17.020 1.00 90.69 73 LYS A N 1
ATOM 605 C CA . LYS A 1 73 ? 1.394 -0.229 17.679 1.00 90.69 73 LYS A CA 1
ATOM 606 C C . LYS A 1 73 ? 2.289 -1.031 16.738 1.00 90.69 73 LYS A C 1
ATOM 608 O O . LYS A 1 73 ? 3.204 -1.717 17.186 1.00 90.69 73 LYS A O 1
ATOM 613 N N . SER A 1 74 ? 2.004 -0.973 15.446 1.00 84.00 74 SER A N 1
ATOM 614 C CA . SER A 1 74 ? 2.683 -1.778 14.445 1.00 84.00 74 SER A CA 1
ATOM 615 C C . SER A 1 74 ? 3.913 -1.033 13.953 1.00 84.00 74 SER A C 1
ATOM 617 O O . SER A 1 74 ? 3.810 0.047 13.379 1.00 84.00 74 SER A O 1
ATOM 619 N N . ASN A 1 75 ? 5.100 -1.601 14.157 1.00 84.38 75 ASN A N 1
ATOM 620 C CA . ASN A 1 75 ? 6.313 -1.052 13.563 1.00 84.38 75 ASN A CA 1
ATOM 621 C C . ASN A 1 75 ? 6.297 -1.277 12.038 1.00 84.38 75 ASN A C 1
ATOM 623 O O . ASN A 1 75 ? 6.827 -2.265 11.537 1.00 84.38 75 ASN 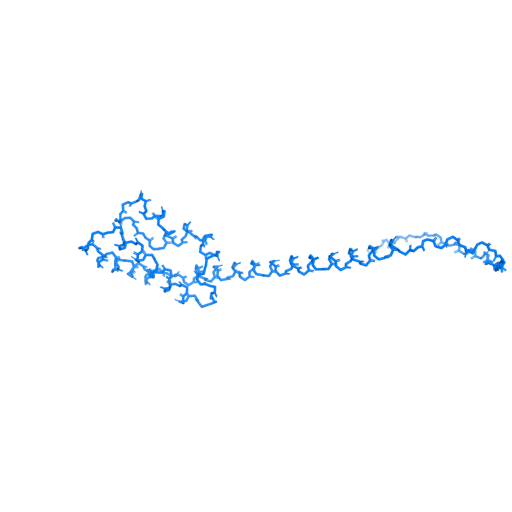A O 1
ATOM 627 N N . LEU A 1 76 ? 5.647 -0.372 11.304 1.00 93.69 76 LEU A N 1
ATOM 628 C CA . LEU A 1 76 ? 5.478 -0.448 9.849 1.00 93.69 76 LEU A CA 1
ATOM 629 C C . LEU A 1 76 ? 6.679 0.087 9.064 1.00 93.69 76 LEU A C 1
ATOM 631 O O . LEU A 1 76 ? 6.689 0.003 7.837 1.00 93.69 76 LEU A O 1
ATOM 635 N N . TYR A 1 77 ? 7.691 0.633 9.744 1.00 94.19 77 TYR A N 1
ATOM 636 C CA . TYR A 1 77 ? 8.871 1.185 9.085 1.00 94.19 77 TYR A CA 1
ATOM 637 C C . TYR A 1 77 ? 9.565 0.139 8.204 1.00 94.19 77 TYR A C 1
ATOM 639 O O . TYR A 1 77 ? 9.812 0.408 7.032 1.00 94.19 77 TYR A O 1
ATOM 647 N N . SER A 1 78 ? 9.813 -1.066 8.732 1.00 94.12 78 SER A N 1
ATOM 648 C CA . SER A 1 78 ? 10.467 -2.151 7.986 1.00 94.12 78 SER A CA 1
ATOM 649 C C . SER A 1 78 ? 9.674 -2.552 6.744 1.00 94.12 78 SER A C 1
ATOM 651 O O . SER A 1 78 ? 10.231 -2.589 5.651 1.00 94.12 78 SER A O 1
ATOM 653 N N . PHE A 1 79 ? 8.361 -2.748 6.887 1.00 95.75 79 PHE A N 1
ATOM 654 C CA . PHE A 1 79 ? 7.475 -3.067 5.768 1.00 95.75 79 PHE A CA 1
ATOM 655 C C . PHE A 1 79 ? 7.577 -2.023 4.647 1.00 95.75 79 PHE A C 1
ATOM 657 O O . PHE A 1 79 ? 7.737 -2.366 3.476 1.00 95.75 79 PHE A O 1
ATOM 664 N N . TRP A 1 80 ? 7.504 -0.735 4.992 1.00 96.88 80 TRP A N 1
ATOM 665 C CA . TRP A 1 80 ? 7.562 0.328 3.992 1.00 96.88 80 TRP A CA 1
ATOM 666 C C . TRP A 1 80 ? 8.946 0.470 3.359 1.00 96.88 80 TRP A C 1
ATOM 668 O O . TRP A 1 80 ? 9.020 0.734 2.160 1.00 96.88 80 TRP A O 1
ATOM 678 N N . GLN A 1 81 ? 10.024 0.254 4.118 1.00 96.38 81 GLN A N 1
ATOM 679 C CA . GLN A 1 81 ? 11.378 0.208 3.564 1.00 96.38 81 GLN A CA 1
ATOM 680 C C . GLN A 1 81 ? 11.515 -0.910 2.531 1.00 96.38 81 GLN A C 1
ATOM 682 O O . GLN A 1 81 ? 11.980 -0.654 1.426 1.00 96.38 81 GLN A O 1
ATOM 687 N N . GLU A 1 82 ? 11.019 -2.113 2.825 1.00 96.00 82 GLU A N 1
ATOM 688 C CA . GLU A 1 82 ? 11.033 -3.217 1.862 1.00 96.00 82 GLU A CA 1
ATOM 689 C C . GLU A 1 82 ? 10.258 -2.888 0.578 1.00 96.00 82 GLU A C 1
ATOM 691 O O . GLU A 1 82 ? 10.702 -3.226 -0.518 1.00 96.00 82 GLU A O 1
ATOM 696 N N . VAL A 1 83 ? 9.106 -2.216 0.690 1.00 96.81 83 VAL A N 1
ATOM 697 C CA . VAL A 1 83 ? 8.330 -1.762 -0.478 1.00 96.81 83 VAL A CA 1
ATOM 698 C C . VAL A 1 83 ? 9.122 -0.753 -1.312 1.00 96.81 83 VAL A C 1
ATOM 700 O O . VAL A 1 83 ? 9.108 -0.836 -2.540 1.00 96.81 83 VAL A O 1
ATOM 703 N N . ILE A 1 84 ? 9.803 0.199 -0.671 1.00 96.81 84 ILE A N 1
ATOM 704 C CA . ILE A 1 84 ? 10.632 1.201 -1.357 1.00 96.81 84 ILE A CA 1
ATOM 705 C C . ILE A 1 84 ? 11.807 0.519 -2.064 1.00 96.81 84 ILE A C 1
ATOM 707 O O . ILE A 1 84 ? 12.014 0.748 -3.255 1.00 96.81 84 ILE A O 1
ATOM 711 N N . THR A 1 85 ? 12.528 -0.365 -1.372 1.00 96.38 85 THR A N 1
ATOM 712 C CA . THR A 1 85 ? 13.642 -1.128 -1.948 1.00 96.38 85 THR A CA 1
ATOM 713 C C . THR A 1 85 ? 13.201 -1.938 -3.164 1.00 96.38 85 THR A C 1
ATOM 715 O O . THR A 1 85 ? 13.867 -1.899 -4.198 1.00 96.38 85 THR A O 1
ATOM 718 N N . GLU A 1 86 ? 12.059 -2.621 -3.082 1.00 96.62 86 GLU A N 1
ATOM 719 C CA . GLU A 1 86 ? 11.544 -3.417 -4.198 1.00 96.62 86 GLU A CA 1
ATOM 720 C C . GLU A 1 86 ? 11.187 -2.542 -5.407 1.00 96.62 86 GLU A C 1
ATOM 722 O O . GLU A 1 86 ? 11.510 -2.876 -6.545 1.00 96.62 86 GLU A O 1
ATOM 727 N N . ARG A 1 87 ? 10.580 -1.373 -5.177 1.00 95.88 87 ARG A N 1
ATOM 728 C CA . ARG A 1 87 ? 10.279 -0.414 -6.251 1.00 95.88 87 ARG A CA 1
ATOM 729 C C . ARG A 1 87 ? 11.538 0.103 -6.934 1.00 95.88 87 ARG A C 1
ATOM 731 O O . ARG A 1 87 ? 11.563 0.182 -8.159 1.00 95.88 87 ARG A O 1
ATOM 738 N N . LEU A 1 88 ? 12.572 0.434 -6.163 1.00 94.69 88 LEU A N 1
ATOM 739 C CA . LEU A 1 88 ? 13.858 0.871 -6.708 1.00 94.69 88 LEU A CA 1
ATOM 740 C C . LEU A 1 88 ? 14.503 -0.238 -7.544 1.00 94.69 88 LEU A C 1
ATOM 742 O O . LEU A 1 88 ? 14.954 0.017 -8.659 1.00 94.69 88 LEU A O 1
ATOM 746 N N . ARG A 1 89 ? 14.475 -1.484 -7.057 1.00 95.00 89 ARG A N 1
ATOM 747 C CA . ARG A 1 89 ? 14.962 -2.648 -7.806 1.00 95.00 89 ARG A CA 1
ATOM 748 C C . ARG A 1 89 ? 14.236 -2.806 -9.146 1.00 95.00 89 ARG A C 1
ATOM 750 O O . ARG A 1 89 ? 14.892 -2.991 -10.169 1.00 95.00 89 ARG A O 1
ATOM 757 N N . LEU A 1 90 ? 12.908 -2.691 -9.152 1.00 94.38 90 LEU A N 1
ATOM 758 C CA . LEU A 1 90 ? 12.107 -2.770 -10.377 1.00 94.38 90 LEU A CA 1
ATOM 759 C C . LEU A 1 90 ? 12.431 -1.632 -11.354 1.00 94.38 90 LEU A C 1
ATOM 761 O O . LEU A 1 90 ? 12.548 -1.875 -12.551 1.00 94.38 90 LEU A O 1
ATOM 765 N N . GLN A 1 91 ? 12.633 -0.404 -10.870 1.00 93.06 91 GLN A N 1
ATOM 766 C CA . GLN A 1 91 ? 13.036 0.719 -11.727 1.00 93.06 91 GLN A CA 1
ATOM 767 C C . GLN A 1 91 ? 14.403 0.499 -12.381 1.00 93.06 91 GLN A C 1
ATOM 769 O O . GLN A 1 91 ? 14.569 0.782 -13.571 1.00 93.06 91 GLN A O 1
ATOM 774 N N . VAL A 1 92 ? 15.375 -0.022 -11.627 1.00 93.06 92 VAL A N 1
ATOM 775 C CA . VAL A 1 92 ? 16.704 -0.357 -12.158 1.00 93.06 92 VAL A CA 1
ATOM 776 C C . VAL A 1 92 ? 16.588 -1.411 -13.255 1.00 93.06 92 VAL A C 1
ATOM 778 O O . VAL A 1 92 ? 17.159 -1.237 -14.330 1.00 93.06 92 VAL A O 1
ATOM 781 N N . GLN A 1 93 ? 15.803 -2.463 -13.019 1.00 94.12 93 GLN A N 1
ATOM 782 C CA . GLN A 1 93 ? 15.579 -3.513 -14.009 1.00 94.12 93 GLN A CA 1
ATOM 783 C C . GLN A 1 93 ? 14.937 -2.962 -15.291 1.00 94.12 93 GLN A C 1
ATOM 785 O O . GLN A 1 93 ? 15.463 -3.190 -16.377 1.00 94.12 93 GLN A O 1
ATOM 790 N N . ILE A 1 94 ? 13.862 -2.177 -15.166 1.00 93.00 94 ILE A N 1
ATOM 791 C CA . ILE A 1 94 ? 13.180 -1.545 -16.310 1.00 93.00 94 ILE A CA 1
ATOM 792 C C . ILE A 1 94 ? 14.151 -0.671 -17.114 1.00 93.00 94 ILE A C 1
ATOM 794 O O . ILE A 1 94 ? 14.121 -0.667 -18.344 1.00 93.00 94 ILE A O 1
ATOM 798 N N . THR A 1 95 ? 15.025 0.068 -16.429 1.00 94.56 95 THR A N 1
ATOM 799 C CA . THR A 1 95 ? 16.028 0.918 -17.082 1.00 94.56 95 THR A CA 1
ATOM 800 C C . THR A 1 95 ? 17.031 0.074 -17.863 1.00 94.56 95 THR A C 1
ATOM 802 O O . THR A 1 95 ? 17.262 0.338 -19.038 1.00 94.56 95 THR A O 1
ATOM 805 N N . TYR A 1 96 ? 17.576 -0.979 -17.252 1.00 93.69 96 TYR A N 1
ATOM 806 C CA . TYR A 1 96 ? 18.517 -1.883 -17.915 1.00 93.69 96 TYR A CA 1
ATOM 807 C C . TYR A 1 96 ? 17.913 -2.558 -19.155 1.00 93.69 96 TYR A C 1
ATOM 809 O O . TYR A 1 96 ? 18.543 -2.600 -20.215 1.00 93.69 96 TYR A O 1
ATOM 817 N N . GLU A 1 97 ? 16.678 -3.053 -19.042 1.00 94.94 97 GLU A N 1
ATOM 818 C CA . GLU A 1 97 ? 15.949 -3.663 -20.157 1.00 94.94 97 GLU A CA 1
ATOM 819 C C . GLU A 1 97 ? 15.752 -2.662 -21.301 1.00 94.94 97 GLU A C 1
ATOM 821 O O . GLU A 1 97 ? 16.007 -2.982 -22.462 1.00 94.94 97 GLU A O 1
ATOM 826 N N . LYS A 1 98 ? 15.373 -1.421 -20.976 1.00 95.62 98 LYS A N 1
ATOM 827 C CA . LYS A 1 98 ? 15.204 -0.349 -21.958 1.00 95.62 98 LYS A CA 1
ATOM 828 C C . LYS A 1 98 ? 16.506 -0.021 -22.694 1.00 95.62 98 LYS A C 1
ATOM 830 O O . LYS A 1 98 ? 16.499 0.030 -23.921 1.00 95.62 98 LYS A O 1
ATOM 835 N N . GLU A 1 99 ? 17.609 0.181 -21.978 1.00 94.31 99 GLU A N 1
ATOM 836 C CA . GLU A 1 99 ? 18.909 0.501 -22.591 1.00 94.31 99 GLU A CA 1
ATOM 837 C C . GLU A 1 99 ? 19.429 -0.646 -23.472 1.00 94.31 99 GLU A C 1
ATOM 839 O O . GLU A 1 99 ? 19.958 -0.430 -24.567 1.00 94.31 99 GLU A O 1
ATOM 844 N N . THR A 1 100 ? 19.207 -1.887 -23.039 1.00 95.00 100 THR A N 1
ATOM 845 C CA . THR A 1 100 ? 19.550 -3.079 -23.823 1.00 95.00 100 THR A CA 1
ATOM 846 C C . THR A 1 100 ? 18.765 -3.122 -25.138 1.00 95.00 100 THR A C 1
ATOM 848 O O . THR A 1 100 ? 19.339 -3.366 -26.200 1.00 95.00 100 THR A O 1
ATOM 851 N N . LEU A 1 101 ? 17.462 -2.823 -25.098 1.00 96.00 101 LEU A N 1
ATOM 852 C CA . LEU A 1 101 ? 16.622 -2.753 -26.297 1.00 96.00 101 LEU A CA 1
ATOM 853 C C . LEU A 1 101 ? 17.067 -1.647 -27.263 1.00 96.00 101 LEU A C 1
ATOM 855 O O . LEU A 1 101 ? 17.114 -1.888 -28.469 1.00 96.00 101 LEU A O 1
ATOM 859 N N . LEU A 1 102 ? 17.426 -0.465 -26.751 1.00 96.19 102 LEU A N 1
ATOM 860 C CA . LEU A 1 102 ? 17.948 0.635 -27.572 1.00 96.19 102 LEU A CA 1
ATOM 861 C C . LEU A 1 102 ? 19.240 0.228 -28.293 1.00 96.19 102 LEU A C 1
ATOM 863 O O . LEU A 1 102 ? 19.363 0.419 -29.501 1.00 96.19 102 LEU A O 1
ATOM 867 N N . THR A 1 103 ? 20.157 -0.422 -27.577 1.00 94.94 103 THR A N 1
ATOM 868 C CA . THR A 1 103 ? 21.422 -0.917 -28.141 1.00 94.94 103 THR A CA 1
ATOM 869 C C . THR A 1 103 ? 21.189 -1.935 -29.263 1.00 94.94 103 THR A C 1
ATOM 871 O O . THR A 1 103 ? 21.851 -1.894 -30.309 1.00 94.94 103 THR A O 1
ATOM 874 N N . PHE A 1 104 ? 20.235 -2.855 -29.083 1.00 95.25 104 PHE A N 1
ATOM 875 C CA . PHE A 1 104 ? 19.886 -3.828 -30.119 1.00 95.25 104 PHE A CA 1
ATOM 876 C C . PHE A 1 104 ? 19.243 -3.181 -31.347 1.00 95.25 104 PHE A C 1
ATOM 878 O O . PHE A 1 104 ? 19.574 -3.565 -32.469 1.00 95.25 104 PHE A O 1
ATOM 885 N N . ASP A 1 105 ? 18.375 -2.187 -31.161 1.00 96.19 105 ASP A N 1
ATOM 886 C CA . ASP A 1 105 ? 17.772 -1.436 -32.265 1.00 96.19 105 ASP A CA 1
ATOM 887 C C . ASP A 1 105 ? 18.833 -0.672 -33.081 1.00 96.19 105 ASP A C 1
ATOM 889 O O . ASP A 1 105 ? 18.866 -0.761 -34.312 1.00 96.19 105 ASP A O 1
ATOM 893 N N . GLU A 1 106 ? 19.766 0.011 -32.413 1.00 96.56 106 GLU A N 1
ATOM 894 C CA . GLU A 1 106 ? 20.886 0.697 -33.069 1.00 96.56 106 GLU A CA 1
ATOM 895 C C . GLU A 1 106 ? 21.777 -0.268 -33.861 1.00 96.56 106 GLU A C 1
ATOM 897 O O . GLU A 1 106 ? 22.115 -0.005 -35.024 1.00 96.56 106 GLU A O 1
ATOM 902 N N . SER A 1 107 ? 22.099 -1.419 -33.267 1.00 95.56 107 SER A N 1
ATOM 903 C CA . SER A 1 107 ? 22.888 -2.472 -33.912 1.00 95.56 107 SER A CA 1
ATOM 904 C C . SER A 1 107 ? 22.160 -3.048 -35.131 1.00 95.56 107 SER A C 1
ATOM 906 O O . SER A 1 107 ? 22.740 -3.156 -36.214 1.00 95.56 107 SER A O 1
ATOM 908 N N . GLY A 1 108 ? 20.865 -3.351 -35.003 1.00 95.00 108 GLY A N 1
ATOM 909 C CA . GLY A 1 108 ? 20.030 -3.840 -36.101 1.00 95.00 108 GLY A CA 1
ATOM 910 C C . GLY A 1 108 ? 19.965 -2.854 -37.270 1.00 95.00 108 GLY A C 1
ATOM 911 O O . GLY A 1 108 ? 20.132 -3.247 -38.427 1.00 95.00 108 GLY A O 1
ATOM 912 N N . LYS A 1 109 ? 19.823 -1.552 -36.985 1.00 94.25 109 LYS A N 1
ATOM 913 C CA . LYS A 1 109 ? 19.888 -0.484 -37.998 1.00 94.25 109 LYS A CA 1
ATOM 914 C C . LYS A 1 109 ? 21.249 -0.427 -38.689 1.00 94.25 109 LYS A C 1
ATOM 916 O O . LYS A 1 109 ? 21.305 -0.241 -39.906 1.00 94.25 109 LYS A O 1
ATOM 921 N N . PHE A 1 110 ? 22.347 -0.574 -37.945 1.00 92.69 110 PHE A N 1
ATOM 922 C CA . PHE A 1 110 ? 23.693 -0.612 -38.517 1.00 92.69 110 PHE A CA 1
ATOM 923 C C . PHE A 1 110 ? 23.862 -1.780 -39.497 1.00 92.69 110 PHE A C 1
ATOM 925 O O . PHE A 1 110 ? 24.205 -1.546 -40.657 1.00 92.69 110 PHE A O 1
ATOM 932 N N . PHE A 1 111 ? 23.553 -3.010 -39.082 1.00 90.88 111 PHE A N 1
ATOM 933 C CA . PHE A 1 111 ? 23.677 -4.183 -39.954 1.00 90.88 111 PHE A CA 1
ATOM 934 C C . PHE A 1 111 ? 22.714 -4.131 -41.143 1.00 90.88 111 PHE A C 1
ATOM 936 O O . PHE A 1 111 ? 23.098 -4.457 -42.265 1.00 90.88 111 PHE A O 1
ATOM 943 N N . GLY A 1 112 ? 21.493 -3.629 -40.941 1.00 90.12 112 GLY A N 1
ATOM 944 C CA . GLY A 1 112 ? 20.547 -3.395 -42.029 1.00 90.12 112 GLY A CA 1
ATOM 945 C C . GLY A 1 112 ? 21.079 -2.424 -43.088 1.00 90.12 112 GLY A C 1
ATOM 946 O O . GLY A 1 112 ? 20.851 -2.636 -44.278 1.00 90.12 112 GLY A O 1
ATOM 947 N N . ARG A 1 113 ? 21.830 -1.384 -42.690 1.00 89.31 113 ARG A N 1
ATOM 948 C CA . ARG A 1 113 ? 22.518 -0.489 -43.638 1.00 89.31 113 ARG A CA 1
ATOM 949 C C . ARG A 1 113 ? 23.630 -1.205 -44.399 1.00 89.31 113 ARG A C 1
ATOM 951 O O . ARG A 1 113 ? 23.694 -1.042 -45.611 1.00 89.31 113 ARG A O 1
ATOM 958 N N . GLN A 1 114 ? 24.447 -2.013 -43.721 1.00 83.69 114 GLN A N 1
ATOM 959 C CA . GLN A 1 114 ? 25.520 -2.783 -44.366 1.00 83.69 114 GLN A CA 1
ATOM 960 C C . GLN A 1 114 ? 24.976 -3.747 -45.430 1.00 83.69 114 GLN A C 1
ATOM 962 O O . GLN A 1 114 ? 25.514 -3.819 -46.528 1.00 83.69 114 GLN A O 1
ATOM 967 N N . LEU A 1 115 ? 23.861 -4.428 -45.147 1.00 83.88 115 LEU A N 1
ATOM 968 C CA . LEU A 1 115 ? 23.210 -5.337 -46.100 1.00 83.88 115 LEU A CA 1
ATOM 969 C C . LEU A 1 115 ? 22.560 -4.622 -47.295 1.00 83.88 115 LEU A C 1
ATOM 971 O O . LEU A 1 115 ? 22.359 -5.237 -48.338 1.00 83.88 115 LEU A O 1
ATOM 975 N N . ARG A 1 116 ? 22.198 -3.341 -47.150 1.00 78.81 116 ARG A N 1
ATOM 976 C CA . ARG A 1 116 ? 21.615 -2.523 -48.228 1.00 78.81 116 ARG A CA 1
ATOM 977 C C . ARG A 1 116 ? 22.659 -1.886 -49.140 1.00 78.81 116 ARG A C 1
ATOM 979 O O . ARG A 1 116 ? 22.271 -1.290 -50.144 1.00 78.81 116 ARG A O 1
ATOM 986 N N . LEU A 1 117 ? 23.946 -1.972 -48.804 1.00 71.38 117 LEU A N 1
ATOM 987 C CA . LEU A 1 117 ? 24.992 -1.515 -49.709 1.00 71.38 117 LEU A CA 1
ATOM 988 C C . LEU A 1 117 ? 24.941 -2.377 -50.980 1.00 71.38 117 LEU A C 1
ATOM 990 O O . LEU A 1 117 ? 24.912 -3.606 -50.872 1.00 71.38 117 LEU A O 1
ATOM 994 N N . PRO A 1 118 ? 24.896 -1.771 -52.180 1.00 62.09 118 PRO A N 1
ATOM 995 C CA . PRO A 1 118 ? 24.940 -2.535 -53.413 1.00 62.09 118 PRO A CA 1
ATOM 996 C C . PRO A 1 118 ? 26.223 -3.364 -53.421 1.00 62.09 118 PRO A C 1
ATOM 998 O O . PRO A 1 118 ? 27.320 -2.852 -53.188 1.00 62.09 118 PRO A O 1
ATOM 1001 N N . TYR A 1 119 ? 26.073 -4.665 -53.659 1.00 57.88 119 TYR A N 1
ATOM 1002 C CA . TYR A 1 119 ? 27.198 -5.564 -53.852 1.00 57.88 119 TYR A CA 1
ATOM 1003 C C . TYR A 1 119 ? 27.894 -5.155 -55.156 1.00 57.88 119 TYR A C 1
ATOM 1005 O O . TYR A 1 119 ? 27.496 -5.586 -56.238 1.00 57.88 119 TYR A O 1
ATOM 1013 N N . ASN A 1 120 ? 28.907 -4.290 -55.074 1.00 57.81 120 ASN A N 1
ATOM 1014 C CA . ASN A 1 120 ? 29.757 -3.969 -56.216 1.00 57.81 120 ASN A CA 1
ATOM 1015 C C . ASN A 1 120 ? 30.620 -5.199 -56.538 1.00 57.81 120 ASN A C 1
ATOM 1017 O O . ASN A 1 120 ? 31.743 -5.341 -56.056 1.00 57.81 120 ASN A O 1
ATOM 1021 N N . LYS A 1 121 ? 30.088 -6.106 -57.370 1.00 50.03 121 LYS A N 1
ATOM 1022 C CA . LYS A 1 121 ? 30.914 -6.989 -58.203 1.00 50.03 121 LYS A CA 1
ATOM 1023 C C . LYS A 1 121 ? 31.542 -6.125 -59.282 1.00 50.03 121 LYS A C 1
ATOM 1025 O O . LYS A 1 121 ? 30.985 -6.045 -60.361 1.00 50.03 121 LYS A O 1
ATOM 1030 N N . GLU A 1 122 ? 32.665 -5.488 -58.988 1.00 49.19 122 GLU A N 1
ATOM 1031 C CA . GLU A 1 122 ? 33.632 -5.076 -60.009 1.00 49.19 122 GLU A CA 1
ATOM 1032 C C . GLU A 1 122 ? 34.928 -4.623 -59.331 1.00 49.19 122 GLU A C 1
ATOM 1034 O O . GLU A 1 122 ? 35.094 -3.465 -58.968 1.00 49.19 122 GLU A O 1
ATOM 1039 N N . ALA A 1 123 ? 35.822 -5.591 -59.108 1.00 46.00 123 ALA A N 1
ATOM 1040 C CA . ALA A 1 123 ? 37.277 -5.431 -59.192 1.00 46.00 123 ALA A CA 1
ATOM 1041 C C . ALA A 1 123 ? 37.954 -6.809 -59.064 1.00 46.00 123 ALA A C 1
ATOM 1043 O O . ALA A 1 123 ? 38.742 -7.069 -58.159 1.00 46.00 123 ALA A O 1
ATOM 1044 N N . THR A 1 124 ? 37.646 -7.727 -59.981 1.00 46.56 124 THR A N 1
ATOM 1045 C CA . THR A 1 124 ? 38.656 -8.698 -60.413 1.00 46.56 124 THR A CA 1
ATOM 1046 C C . THR A 1 124 ? 39.464 -8.033 -61.520 1.00 46.56 124 THR A C 1
ATOM 1048 O O . THR A 1 124 ? 38.981 -7.980 -62.646 1.00 46.56 124 THR A O 1
ATOM 1051 N N . SER A 1 125 ? 40.648 -7.502 -61.210 1.00 44.19 125 SER A N 1
ATOM 1052 C CA . SER A 1 125 ? 41.819 -7.543 -62.100 1.00 44.19 125 SER A CA 1
ATOM 1053 C C . SER A 1 125 ? 43.023 -6.835 -61.471 1.00 44.19 125 SER A C 1
ATOM 1055 O O . SER A 1 125 ? 42.906 -5.708 -60.999 1.00 44.19 125 SER A O 1
ATOM 1057 N N . SER A 1 126 ? 44.175 -7.495 -61.612 1.00 42.25 126 SER A N 1
ATOM 1058 C CA . SER A 1 126 ? 45.541 -6.963 -61.589 1.00 42.25 126 SER A CA 1
ATOM 1059 C C . SER A 1 126 ? 46.294 -6.946 -60.252 1.00 42.25 126 SER A C 1
ATOM 1061 O O . SER A 1 126 ? 46.292 -5.968 -59.515 1.00 42.25 126 SER A O 1
ATOM 1063 N N . ASP A 1 127 ? 47.000 -8.060 -60.036 1.00 46.47 127 ASP A N 1
ATOM 1064 C CA . ASP A 1 127 ? 48.392 -8.161 -59.579 1.00 46.47 127 ASP A CA 1
ATOM 1065 C C . ASP A 1 127 ? 48.854 -7.328 -58.375 1.00 46.47 127 ASP A C 1
ATOM 1067 O O . ASP A 1 127 ? 49.264 -6.180 -58.513 1.00 46.47 127 ASP A O 1
ATOM 1071 N N . ASP A 1 128 ? 49.011 -7.999 -57.229 1.00 39.56 128 ASP A N 1
ATOM 1072 C CA . ASP A 1 128 ? 50.182 -7.744 -56.385 1.00 39.56 128 ASP A CA 1
ATOM 1073 C C . ASP A 1 128 ? 50.660 -9.053 -55.732 1.00 39.56 128 ASP A C 1
ATOM 1075 O O . ASP A 1 128 ? 50.158 -9.519 -54.705 1.00 39.56 128 ASP A O 1
ATOM 1079 N N . LYS A 1 129 ? 51.628 -9.705 -56.387 1.00 50.72 129 LYS A N 1
ATOM 1080 C CA . LYS A 1 129 ? 52.408 -10.798 -55.803 1.00 50.72 129 LYS A CA 1
ATOM 1081 C C . LYS A 1 129 ? 53.375 -10.193 -54.786 1.00 50.72 129 LYS A C 1
ATOM 1083 O O . LYS A 1 129 ? 54.493 -9.833 -55.143 1.00 50.72 129 LYS A O 1
ATOM 1088 N N . ARG A 1 130 ? 53.002 -10.165 -53.506 1.00 39.34 130 ARG A N 1
ATOM 1089 C CA . ARG A 1 130 ? 54.001 -10.183 -52.428 1.00 39.34 130 ARG A CA 1
ATOM 1090 C C . ARG A 1 130 ? 54.104 -11.586 -51.867 1.00 39.34 130 ARG A C 1
ATOM 1092 O O . ARG A 1 130 ? 53.212 -12.062 -51.173 1.00 39.34 130 ARG A O 1
ATOM 1099 N N . ALA A 1 131 ? 55.214 -12.229 -52.212 1.00 43.47 131 ALA A N 1
ATOM 1100 C CA . ALA A 1 131 ? 55.729 -13.382 -51.503 1.00 43.47 131 ALA A CA 1
ATOM 1101 C C . ALA A 1 131 ? 55.869 -13.009 -50.021 1.00 43.47 131 ALA A C 1
ATOM 1103 O O . ALA A 1 131 ? 56.664 -12.137 -49.673 1.00 43.47 131 ALA A O 1
ATOM 1104 N N . PHE A 1 132 ? 55.060 -13.633 -49.167 1.00 37.03 132 PHE A N 1
ATOM 1105 C CA . PHE A 1 132 ? 55.338 -13.677 -47.741 1.00 37.03 132 PHE A CA 1
ATOM 1106 C C . PHE A 1 132 ? 56.122 -14.962 -47.509 1.00 37.03 132 PHE A C 1
ATOM 1108 O O . PHE A 1 132 ? 55.577 -16.063 -47.590 1.00 37.03 132 PHE A O 1
ATOM 1115 N N . ASP A 1 133 ? 57.430 -14.779 -47.372 1.00 38.22 133 ASP A N 1
ATOM 1116 C CA . ASP A 1 133 ? 58.406 -15.824 -47.117 1.00 38.22 133 ASP A CA 1
ATOM 1117 C C . ASP A 1 133 ? 58.055 -16.555 -45.816 1.00 38.22 133 ASP A C 1
ATOM 1119 O O . ASP A 1 133 ? 57.732 -15.947 -44.791 1.00 38.22 133 ASP A O 1
ATOM 1123 N N . SER A 1 134 ? 58.048 -17.879 -45.898 1.00 44.06 134 SER A N 1
ATOM 1124 C CA . SER A 1 134 ? 57.696 -18.781 -44.818 1.00 44.06 134 SER A CA 1
ATOM 1125 C C . SER A 1 134 ? 58.940 -19.092 -43.995 1.00 44.06 134 SER A C 1
ATOM 1127 O O . SER A 1 134 ? 59.657 -20.044 -44.302 1.00 44.06 134 SER A O 1
ATOM 1129 N N . THR A 1 135 ? 59.152 -18.359 -42.906 1.00 36.25 135 THR A N 1
ATOM 1130 C CA . THR A 1 135 ? 59.978 -18.863 -41.802 1.00 36.25 135 THR A CA 1
ATOM 1131 C C . THR A 1 135 ? 59.047 -19.335 -40.698 1.00 36.25 135 THR A C 1
ATOM 1133 O O . THR A 1 135 ? 58.558 -18.558 -39.878 1.00 36.25 135 THR A O 1
ATOM 1136 N N . LEU A 1 136 ? 58.755 -20.635 -40.745 1.00 38.94 136 LEU A N 1
ATOM 1137 C CA . LEU A 1 136 ? 58.322 -21.407 -39.589 1.00 38.94 136 LEU A CA 1
ATOM 1138 C C . LEU A 1 136 ? 59.445 -21.359 -38.547 1.00 38.94 136 LEU A C 1
ATOM 1140 O O . LEU A 1 136 ? 60.506 -21.913 -38.803 1.00 38.94 136 LEU A O 1
ATOM 1144 N N . ASP A 1 137 ? 59.174 -20.790 -37.377 1.00 35.38 137 ASP A N 1
ATOM 1145 C CA . ASP A 1 137 ? 59.704 -21.349 -36.135 1.00 35.38 137 ASP A CA 1
ATOM 1146 C C . ASP A 1 137 ? 58.518 -21.910 -35.358 1.00 35.38 137 ASP A C 1
ATOM 1148 O O . ASP A 1 137 ? 57.758 -21.224 -34.671 1.00 35.38 137 ASP A O 1
ATOM 1152 N N . SER A 1 138 ? 58.320 -23.204 -35.579 1.00 40.56 138 SER A N 1
ATOM 1153 C CA . SER A 1 138 ? 57.687 -24.087 -34.624 1.00 40.56 138 SER A CA 1
ATOM 1154 C C . SER A 1 138 ? 58.577 -24.161 -33.391 1.00 40.56 138 SER A C 1
ATOM 1156 O O . SER A 1 138 ? 59.721 -24.579 -33.519 1.00 40.56 138 SER A O 1
ATOM 1158 N N . ASP A 1 139 ? 58.035 -23.887 -32.209 1.00 37.25 139 ASP A N 1
ATOM 1159 C CA . ASP A 1 139 ? 58.315 -24.792 -31.103 1.00 37.25 139 ASP A CA 1
ATOM 1160 C C . ASP A 1 139 ? 57.119 -24.931 -30.162 1.00 37.25 139 ASP A C 1
ATOM 1162 O O . ASP A 1 139 ? 56.523 -23.985 -29.645 1.00 37.25 139 ASP A O 1
ATOM 1166 N N . LEU A 1 140 ? 56.750 -26.199 -30.043 1.00 38.47 140 LEU A N 1
ATOM 1167 C CA . LEU A 1 140 ? 55.689 -26.800 -29.268 1.00 38.47 140 LEU A CA 1
ATOM 1168 C C . LEU A 1 140 ? 56.180 -27.057 -27.830 1.00 38.47 140 LEU A C 1
ATOM 1170 O O . LEU A 1 140 ? 57.267 -27.574 -27.624 1.00 38.47 140 LEU A O 1
ATOM 1174 N N . ILE A 1 141 ? 55.282 -26.829 -26.866 1.00 38.03 141 ILE A N 1
ATOM 1175 C CA . ILE A 1 141 ? 54.959 -27.749 -25.751 1.00 38.03 141 ILE A CA 1
ATOM 1176 C C . ILE A 1 141 ? 56.049 -28.049 -24.681 1.00 38.03 141 ILE A C 1
ATOM 1178 O O . ILE A 1 141 ? 56.849 -28.956 -24.849 1.00 38.03 141 ILE A O 1
ATOM 1182 N N . SER A 1 142 ? 55.844 -27.430 -23.493 1.00 36.94 142 SER A N 1
ATOM 1183 C CA . SER A 1 142 ? 55.826 -27.991 -22.101 1.00 36.94 142 SER A CA 1
ATOM 1184 C C . SER A 1 142 ? 57.100 -28.667 -21.512 1.00 36.94 142 SER A C 1
ATOM 1186 O O . SER A 1 142 ? 58.012 -28.943 -22.275 1.00 36.94 142 SER A O 1
ATOM 1188 N N . PRO A 1 143 ? 57.223 -28.974 -20.183 1.00 46.44 143 PRO A N 1
ATOM 1189 C CA . PRO A 1 143 ? 56.163 -29.225 -19.189 1.00 46.44 143 PRO A CA 1
ATOM 1190 C C . PRO A 1 143 ? 56.371 -28.714 -17.736 1.00 46.44 143 PRO A C 1
ATOM 1192 O O . PRO A 1 143 ? 57.435 -28.281 -17.306 1.00 46.44 143 PRO A O 1
ATOM 1195 N N . VAL A 1 144 ? 55.276 -28.842 -16.977 1.00 44.16 144 VAL A N 1
ATOM 1196 C CA . VAL A 1 144 ? 55.145 -29.224 -15.554 1.00 44.16 144 VAL A CA 1
ATOM 1197 C C . VAL A 1 144 ? 56.449 -29.510 -14.790 1.00 44.16 144 VAL A C 1
ATOM 1199 O O . VAL A 1 144 ? 57.193 -30.431 -15.117 1.00 44.16 144 VAL A O 1
ATOM 1202 N N . GLY A 1 145 ? 56.616 -28.830 -13.651 1.00 34.72 145 GLY A N 1
ATOM 1203 C CA . GLY A 1 145 ? 57.608 -29.162 -12.629 1.00 34.72 145 GLY A CA 1
ATOM 1204 C C . GLY A 1 145 ? 57.067 -28.936 -11.218 1.00 34.72 145 GLY A C 1
ATOM 1205 O O . GLY A 1 145 ? 57.166 -27.842 -10.678 1.00 34.72 145 GLY A O 1
ATOM 1206 N N . ALA A 1 146 ? 56.512 -29.990 -10.620 1.00 38.78 146 ALA A N 1
ATOM 1207 C CA . ALA A 1 146 ? 56.248 -30.092 -9.189 1.00 38.78 146 ALA A CA 1
ATOM 1208 C C . ALA A 1 146 ? 57.510 -30.568 -8.453 1.00 38.78 146 ALA A C 1
ATOM 1210 O O . ALA A 1 146 ? 58.034 -31.620 -8.813 1.00 38.78 146 ALA A O 1
ATOM 1211 N N . LYS A 1 147 ? 57.946 -29.859 -7.402 1.00 42.09 147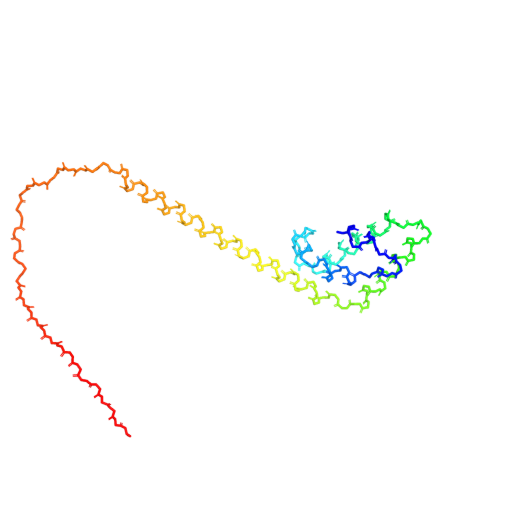 LYS A N 1
ATOM 1212 C CA . LYS A 1 147 ? 58.729 -30.379 -6.256 1.00 42.09 147 LYS A CA 1
ATOM 1213 C C . LYS A 1 147 ? 58.416 -29.471 -5.051 1.00 42.09 147 LYS A C 1
ATOM 1215 O O . LYS A 1 147 ? 58.557 -28.264 -5.186 1.00 42.09 147 LYS A O 1
ATOM 1220 N N . LYS A 1 148 ? 57.689 -29.951 -4.040 1.00 43.28 148 LYS A N 1
ATOM 1221 C CA . LYS A 1 148 ? 58.057 -30.821 -2.901 1.00 43.28 148 LYS A CA 1
ATOM 1222 C C . LYS A 1 148 ? 58.409 -29.987 -1.675 1.00 43.28 148 LYS A C 1
ATOM 1224 O O . LYS A 1 148 ? 59.345 -29.174 -1.793 1.00 43.28 148 LYS A O 1
#

pLDDT: mean 81.47, std 20.63, range [34.72, 96.88]

Secondary structure (DSSP, 8-state):
-HHHHTTS-GGG--HHHHHHHTHHHHHTSS---S-HHHHHHHHHHHHHHHHHHHS-HHHHHHHHHHHHHHHHHS--HHHHHHHHHHHHHHHHHHHHHHHHHHHHHHHHHHHHHHHTS-------------------------------

Foldseek 3Di:
DLVVVPPDDLVPDELVVVCVVCVVVLLVDDDLDLDLVVSVVVSLVVSLVSNCVVDDPVCSVVSNVVHVVNVVPDPCVVVSNVSNVVSVVVVVVVVVVVVVVVVVVVVVVVVVVVVPPPPPPDDPDDDDDDDPDDDDDDDDDDDDDDDD

Radius of gyration: 33.84 Å; chains: 1; bounding box: 83×40×80 Å